Protein AF-A0A9W8HU88-F1 (afdb_monomer)

Organism: NCBI:txid2761395

Secondary structure (DSSP, 8-state):
----------THHHHHHHTSS-HHHHHHHHHHHHHHHHHHHHHHHHTHHHHHHHHH-TT-TTHHHHHHHHHHHHHHHT-HHHHHHHHHHHGGGS-TT---HHHHHHHHHHHHHHHHHHHHHTTS-----HHHHHHHHHHHHHHHHH---STTS---

Mean predicted aligned error: 11.02 Å

Nearest PDB structures (foldseek):
  8usb-assembly1_U  TM=8.976E-01  e=2.621E-11  Homo sapiens
  8amz-assembly1_N  TM=9.787E-01  e=2.052E-09  Spinacia oleracea
  9e8q-assembly1_U  TM=8.782E-01  e=1.592E-10  Homo sapiens
  9e8j-assembly1_U  TM=8.688E-01  e=3.925E-10  Homo sapiens
  7qyb-assembly1_U  TM=8.531E-01  e=2.772E-09  Homo sapiens

Sequence (156 aa):
MAVQVQTLTSATGLISLLNEEERELQFYGLSQLNAVADRFWAEISDSISRIEILYEDEGFQHRQLAALVASKIYFHLGEFDDALNFALGAGELFDLSDTSSYVQTVVNHAIDKYIELRSKSEEIEVAIDPRLETIVDRMFERCFETKDYAQVIGIS

Radius of gyration: 18.82 Å; Cα contacts (8 Å, |Δi|>4): 141; chains: 1; bounding box: 64×33×64 Å

Foldseek 3Di:
DDPPPPPCPALVVLLVLLVDPDLVSVVVSLVVLQVCCVPHLVVVVVVLVSLVVLLVPPPRPCSLSSLCSSLSSCVVVVNLVSSLVSLLSNPPVNPCVDPDPSSVVSLVVLVVVVVVQVVCCVVPVDDDDVSSVVSNVVNVVVVVVVPVPPPPPPDD

Solvent-accessible surface area (backbone atoms only — not comparable to full-atom values): 9034 Å² total; per-residue (Å²): 134,82,82,76,76,75,74,76,85,58,61,64,68,39,56,52,34,54,72,48,89,48,67,68,48,28,49,52,22,50,56,55,44,53,75,42,36,92,80,39,30,77,63,47,56,78,50,38,70,58,41,51,54,47,39,70,35,87,85,42,92,60,22,34,57,34,18,45,40,52,14,54,32,27,49,75,72,66,41,54,70,59,15,40,55,25,38,60,60,10,47,87,72,51,56,81,83,48,86,46,71,65,51,52,50,48,47,52,51,50,48,54,51,49,52,53,49,53,65,46,34,79,79,40,94,59,87,74,58,68,65,59,52,52,54,51,50,55,48,50,54,47,57,63,68,63,56,78,74,71,86,77,77,84,85,129

pLDDT: mean 74.81, std 13.41, range [35.22, 89.81]

Structure (mmCIF, N/CA/C/O backbone):
data_AF-A0A9W8HU88-F1
#
_entry.id   AF-A0A9W8HU88-F1
#
loop_
_atom_site.group_PDB
_atom_site.id
_atom_site.type_symbol
_atom_site.label_atom_id
_atom_site.label_alt_id
_atom_site.label_comp_id
_atom_site.label_asym_id
_atom_site.label_entity_id
_atom_site.label_seq_id
_atom_site.pdbx_PDB_ins_code
_atom_site.Cartn_x
_atom_site.Cartn_y
_atom_site.Cartn_z
_atom_site.occupancy
_atom_site.B_iso_or_equiv
_atom_site.auth_seq_id
_atom_site.auth_comp_id
_atom_site.auth_asym_id
_atom_site.auth_atom_id
_atom_site.pdbx_PDB_model_num
ATOM 1 N N . MET A 1 1 ? -37.547 14.204 0.153 1.00 35.81 1 MET A N 1
ATOM 2 C CA . MET A 1 1 ? -36.490 13.865 1.127 1.00 35.81 1 MET A CA 1
ATOM 3 C C . MET A 1 1 ? -35.168 14.036 0.405 1.00 35.81 1 MET A C 1
ATOM 5 O O . MET A 1 1 ? -34.902 13.274 -0.513 1.00 35.81 1 MET A O 1
ATOM 9 N N . ALA A 1 2 ? -34.437 15.115 0.684 1.00 35.22 2 ALA A N 1
ATOM 10 C CA . ALA A 1 2 ? -33.148 15.363 0.049 1.00 35.22 2 ALA A CA 1
ATOM 11 C C . ALA A 1 2 ? -32.118 14.437 0.702 1.00 35.22 2 ALA A C 1
ATOM 13 O O . ALA A 1 2 ? -31.879 14.542 1.903 1.00 35.22 2 ALA A O 1
ATOM 14 N N . VAL A 1 3 ? -31.568 13.502 -0.072 1.00 37.84 3 VAL A N 1
ATOM 15 C CA . VAL A 1 3 ? -30.403 12.719 0.342 1.00 37.84 3 VAL A CA 1
ATOM 16 C C . VAL A 1 3 ? -29.257 13.712 0.451 1.00 37.84 3 VAL A C 1
ATOM 18 O O . VAL A 1 3 ? -28.778 14.247 -0.547 1.00 37.84 3 VAL A O 1
ATOM 21 N N . GLN A 1 4 ? -28.907 14.039 1.687 1.00 39.78 4 GLN A N 1
ATOM 22 C CA . GLN A 1 4 ? -27.796 14.908 2.010 1.00 39.78 4 GLN A CA 1
ATOM 23 C C . GLN A 1 4 ? -26.535 14.151 1.599 1.00 39.78 4 GLN A C 1
ATOM 25 O O . GLN A 1 4 ? -26.112 13.217 2.274 1.00 39.78 4 GLN A O 1
ATOM 30 N N . VAL A 1 5 ? -25.991 14.504 0.435 1.00 42.47 5 VAL A N 1
ATOM 31 C CA . VAL A 1 5 ? -24.644 14.108 0.035 1.00 42.47 5 VAL A CA 1
ATOM 32 C C . VAL A 1 5 ? -23.746 14.691 1.114 1.00 42.47 5 VAL A C 1
ATOM 34 O O . VAL A 1 5 ? -23.526 15.901 1.145 1.00 42.47 5 VAL A O 1
ATOM 37 N N . GLN A 1 6 ? -23.338 13.863 2.076 1.00 44.72 6 GLN A N 1
ATOM 38 C CA . GLN A 1 6 ? -22.357 14.257 3.071 1.00 44.72 6 GLN A CA 1
ATOM 39 C C . GLN A 1 6 ? -21.085 14.570 2.292 1.00 44.72 6 GLN A C 1
ATOM 41 O O . GLN A 1 6 ? -20.344 13.680 1.882 1.00 44.72 6 GLN A O 1
ATOM 46 N N . THR A 1 7 ? -20.870 15.853 2.021 1.00 42.78 7 THR A N 1
ATOM 47 C CA . THR A 1 7 ? -19.558 16.394 1.707 1.00 42.78 7 THR A CA 1
ATOM 48 C C . THR A 1 7 ? -18.694 16.044 2.905 1.00 42.78 7 THR A C 1
ATOM 50 O O . THR A 1 7 ? -18.765 16.718 3.930 1.00 42.78 7 THR A O 1
ATOM 53 N N . LEU A 1 8 ? -17.984 14.921 2.825 1.00 49.38 8 LEU A N 1
ATOM 54 C CA . LEU A 1 8 ? -17.050 14.499 3.851 1.00 49.38 8 LEU A CA 1
ATOM 55 C C . LEU A 1 8 ? -15.961 15.578 3.890 1.00 49.38 8 LEU A C 1
ATOM 57 O O . LEU A 1 8 ? -15.096 15.618 3.024 1.00 49.38 8 LEU A O 1
ATOM 61 N N . THR A 1 9 ? -16.093 16.547 4.793 1.00 52.06 9 THR A N 1
ATOM 62 C CA . THR A 1 9 ? -15.166 17.681 4.913 1.00 52.06 9 THR A CA 1
ATOM 63 C C . THR A 1 9 ? -13.908 17.325 5.703 1.00 52.06 9 THR A C 1
ATOM 65 O O . THR A 1 9 ? -12.968 18.108 5.671 1.00 52.06 9 THR A O 1
ATOM 68 N N . SER A 1 10 ? -13.873 16.158 6.364 1.00 57.84 10 SER A N 1
ATOM 69 C CA . SER A 1 10 ? -12.701 15.635 7.082 1.00 57.84 10 SER A CA 1
ATOM 70 C C . SER A 1 10 ? -12.731 14.109 7.173 1.00 57.84 10 SER A C 1
ATOM 72 O O . SER A 1 10 ? -13.801 13.511 7.335 1.00 57.84 10 SER A O 1
ATOM 74 N N . ALA A 1 11 ? -11.555 13.480 7.145 1.00 65.50 11 ALA A N 1
ATOM 75 C CA . ALA A 1 11 ? -11.390 12.042 7.364 1.00 65.50 11 ALA A CA 1
ATOM 76 C C . ALA A 1 11 ? -11.499 11.663 8.853 1.00 65.50 11 ALA A C 1
ATOM 78 O O . ALA A 1 11 ? -11.738 10.500 9.173 1.00 65.50 11 ALA A O 1
ATOM 79 N N . THR A 1 12 ? -11.420 12.637 9.767 1.00 68.81 12 THR A N 1
ATOM 80 C CA . THR A 1 12 ? -11.477 12.445 11.231 1.00 68.81 12 THR A CA 1
ATOM 81 C C . THR A 1 12 ? -12.693 11.646 11.708 1.00 68.81 12 THR A C 1
ATOM 83 O O . THR A 1 12 ? -12.586 10.851 12.641 1.00 68.81 12 THR A O 1
ATOM 86 N N . GLY A 1 13 ? -13.853 11.822 11.064 1.00 73.75 13 GLY A N 1
ATOM 87 C CA . GLY A 1 13 ? -15.058 11.056 11.392 1.00 73.75 13 GLY A CA 1
ATOM 88 C C . GLY A 1 13 ? -14.918 9.571 11.054 1.00 73.75 13 GLY A C 1
ATOM 89 O O . GLY A 1 13 ? -15.317 8.727 11.847 1.00 73.75 13 GLY A O 1
ATOM 90 N N . LEU A 1 14 ? -14.285 9.248 9.921 1.00 74.25 14 LEU A N 1
ATOM 91 C CA . LEU A 1 14 ? -14.005 7.865 9.523 1.00 74.25 14 LEU A CA 1
ATOM 92 C C . LEU A 1 14 ? -12.881 7.251 10.361 1.00 74.25 14 LEU A C 1
ATOM 94 O O . LEU A 1 14 ? -12.971 6.092 10.746 1.00 74.25 14 LEU A O 1
ATOM 98 N N . ILE A 1 15 ? -11.861 8.041 10.702 1.00 77.12 15 ILE A N 1
ATOM 99 C CA . ILE A 1 15 ? -10.780 7.624 11.602 1.00 77.12 15 ILE A CA 1
ATOM 100 C C . ILE A 1 15 ? -11.331 7.322 13.001 1.00 77.12 15 ILE A C 1
ATOM 102 O O . ILE A 1 15 ? -10.909 6.364 13.639 1.00 77.12 15 ILE A O 1
ATOM 106 N N . SER A 1 16 ? -12.319 8.087 13.472 1.00 79.25 16 SER A N 1
ATOM 107 C CA . SER A 1 16 ? -12.980 7.801 14.751 1.00 79.25 16 SER A CA 1
ATOM 108 C C . SER A 1 16 ? -13.710 6.457 14.728 1.00 79.25 16 SER A C 1
ATOM 110 O O . SER A 1 16 ? -13.647 5.736 15.714 1.00 79.25 16 SER A O 1
ATOM 112 N N . LEU A 1 17 ? -14.310 6.073 13.593 1.00 76.44 17 LEU A N 1
ATOM 113 C CA . LEU A 1 17 ? -14.931 4.751 13.428 1.00 76.44 17 LEU A CA 1
ATOM 114 C C . LEU A 1 17 ? -13.908 3.605 13.474 1.00 76.44 17 LEU A C 1
ATOM 116 O O . LEU A 1 17 ? -14.264 2.500 13.868 1.00 76.44 17 LEU A O 1
ATOM 120 N N . LEU A 1 18 ? -12.641 3.856 13.122 1.00 74.62 18 LEU A N 1
ATOM 121 C CA . LEU A 1 18 ? -11.564 2.871 13.286 1.00 74.62 18 LEU A CA 1
ATOM 122 C C . LEU A 1 18 ? -11.178 2.643 14.757 1.00 74.62 18 LEU A C 1
ATOM 124 O O . LEU A 1 18 ? -10.555 1.629 15.058 1.00 74.62 18 LEU A O 1
ATOM 128 N N . ASN A 1 19 ? -11.493 3.579 15.662 1.00 75.62 19 ASN A N 1
ATOM 129 C CA . ASN A 1 19 ? -11.217 3.427 17.095 1.00 75.62 19 ASN A CA 1
ATOM 130 C C . ASN A 1 19 ? -12.311 2.638 17.835 1.00 75.62 19 ASN A C 1
ATOM 132 O O . ASN A 1 19 ? -12.098 2.272 18.989 1.00 75.62 19 ASN A O 1
ATOM 136 N N . GLU A 1 20 ? -13.459 2.388 17.204 1.00 79.88 20 GLU A N 1
ATOM 137 C CA . GLU A 1 20 ? -14.542 1.607 17.803 1.00 79.88 20 GLU A CA 1
ATOM 138 C C . GLU A 1 20 ? -14.181 0.110 17.845 1.00 79.88 20 GLU A C 1
ATOM 140 O O . GLU A 1 20 ? -13.462 -0.392 16.981 1.00 79.88 20 GLU A O 1
ATOM 145 N N . GLU A 1 21 ? -14.700 -0.628 18.833 1.00 71.38 21 GLU A N 1
ATOM 146 C CA . GLU A 1 21 ? -14.437 -2.072 18.998 1.00 71.38 21 GLU A CA 1
ATOM 147 C C . GLU A 1 21 ? -15.230 -2.958 18.011 1.00 71.38 21 GLU A C 1
ATOM 149 O O . GLU A 1 21 ? -14.938 -4.145 17.842 1.00 71.38 21 GLU A O 1
ATOM 154 N N . GLU A 1 22 ? -16.238 -2.402 17.333 1.00 80.12 22 GLU A N 1
ATOM 155 C CA . GLU A 1 22 ? -17.057 -3.129 16.361 1.00 80.12 22 GLU A CA 1
ATOM 156 C C . GLU A 1 22 ? -16.333 -3.324 15.021 1.00 80.12 22 GLU A C 1
ATOM 158 O O . GLU A 1 22 ? -16.116 -2.382 14.255 1.00 80.12 22 GLU A O 1
ATOM 163 N N . ARG A 1 23 ? -16.048 -4.587 14.670 1.00 79.69 23 ARG A N 1
ATOM 164 C CA . ARG A 1 23 ? -15.387 -4.942 13.398 1.00 79.69 23 ARG A CA 1
ATOM 165 C C . ARG A 1 23 ? -16.165 -4.500 12.154 1.00 79.69 23 ARG A C 1
ATOM 167 O O . ARG A 1 23 ? -15.552 -4.209 11.129 1.00 79.69 23 ARG A O 1
ATOM 174 N N . GLU A 1 24 ? -17.497 -4.449 12.222 1.00 79.94 24 GLU A N 1
ATOM 175 C CA . GLU A 1 24 ? -18.332 -3.981 11.105 1.00 79.94 24 GLU A CA 1
ATOM 176 C C . GLU A 1 24 ? -18.148 -2.475 10.854 1.00 79.94 24 GLU A C 1
ATOM 178 O O . GLU A 1 24 ? -18.047 -2.049 9.700 1.00 79.94 24 GLU A O 1
ATOM 183 N N . LEU A 1 25 ? -18.018 -1.675 11.920 1.00 80.25 25 LEU A N 1
ATOM 184 C CA . LEU A 1 25 ? -17.732 -0.241 11.823 1.00 80.25 25 LEU A CA 1
ATOM 185 C C . LEU A 1 25 ? -16.311 0.016 11.322 1.00 80.25 25 LEU A C 1
ATOM 187 O O . LEU A 1 25 ? -16.124 0.866 10.452 1.00 80.25 25 LEU A O 1
ATOM 191 N N . GLN A 1 26 ? -15.330 -0.757 11.795 1.00 80.94 26 GLN A N 1
ATOM 192 C CA . GLN A 1 26 ? -13.951 -0.689 11.302 1.00 80.94 26 GLN A CA 1
ATOM 193 C C . GLN A 1 26 ? -13.874 -1.000 9.802 1.00 80.94 26 GLN A C 1
ATOM 195 O O . GLN A 1 26 ? -13.218 -0.278 9.053 1.00 80.94 26 GLN A O 1
ATOM 200 N N . PHE A 1 27 ? -14.590 -2.029 9.335 1.00 82.06 27 PHE A N 1
ATOM 201 C CA . PHE A 1 27 ? -14.671 -2.353 7.911 1.00 82.06 27 PHE A CA 1
ATOM 202 C C . PHE A 1 27 ? -15.311 -1.224 7.098 1.00 82.06 27 PHE A C 1
ATOM 204 O O . PHE A 1 27 ? -14.772 -0.820 6.064 1.00 82.06 27 PHE A O 1
ATOM 211 N N . TYR A 1 28 ? -16.440 -0.686 7.565 1.00 82.44 28 TYR A N 1
ATOM 212 C CA . TYR A 1 28 ? -17.103 0.429 6.896 1.00 82.44 28 TYR A CA 1
ATOM 213 C C . TYR A 1 28 ? -16.201 1.671 6.846 1.00 82.44 28 TYR A C 1
ATOM 215 O O . TYR A 1 28 ? -16.076 2.304 5.797 1.00 82.44 28 TYR A O 1
ATOM 223 N N . GLY A 1 29 ? -15.512 1.974 7.950 1.00 83.62 29 GLY A N 1
ATOM 224 C CA . GLY A 1 29 ? -14.517 3.037 8.044 1.00 83.62 29 GLY A CA 1
ATOM 225 C C . GLY A 1 29 ? -13.382 2.850 7.040 1.00 83.62 29 GLY A C 1
ATOM 226 O O . GLY A 1 29 ? -13.104 3.765 6.272 1.00 83.62 29 GLY A O 1
ATOM 227 N N . LEU A 1 30 ? -12.787 1.655 6.974 1.00 83.38 30 LEU A N 1
ATOM 228 C CA . LEU A 1 30 ? -11.718 1.316 6.027 1.00 83.38 30 LEU A CA 1
ATOM 229 C C . LEU A 1 30 ? -12.164 1.416 4.563 1.00 83.38 30 LEU A C 1
ATOM 231 O O . LEU A 1 30 ? -11.444 1.969 3.734 1.00 83.38 30 LEU A O 1
ATOM 235 N N . SER A 1 31 ? -13.356 0.916 4.234 1.00 83.75 31 SER A N 1
ATOM 236 C CA . SER A 1 31 ? -13.905 0.986 2.875 1.00 83.75 31 SER A CA 1
ATOM 237 C C . SER A 1 31 ? -14.112 2.437 2.430 1.00 83.75 31 SER A C 1
ATOM 239 O O . SER A 1 31 ? -13.691 2.836 1.342 1.00 83.75 31 SER A O 1
ATOM 241 N N . GLN A 1 32 ? -14.675 3.264 3.314 1.00 83.62 32 GLN A N 1
ATOM 242 C CA . GLN A 1 32 ? -14.855 4.689 3.051 1.00 83.62 32 GLN A CA 1
ATOM 243 C C . GLN A 1 32 ? -13.516 5.431 2.990 1.00 83.62 32 GLN A C 1
ATOM 245 O O . GLN A 1 32 ? -13.343 6.291 2.128 1.00 83.62 32 GLN A O 1
ATOM 250 N N . LEU A 1 33 ? -12.548 5.071 3.840 1.00 84.06 33 LEU A N 1
ATOM 251 C CA . LEU A 1 33 ? -11.190 5.616 3.801 1.00 84.06 33 LEU A CA 1
ATOM 252 C C . LEU A 1 33 ? -10.498 5.305 2.479 1.00 84.06 33 LEU A C 1
ATOM 254 O O . LEU A 1 33 ? -9.904 6.204 1.898 1.00 84.06 33 LEU A O 1
ATOM 258 N N . ASN A 1 34 ? -10.643 4.092 1.945 1.00 85.06 34 ASN A N 1
ATOM 259 C CA . ASN A 1 34 ? -10.111 3.736 0.629 1.00 85.06 34 ASN A CA 1
ATOM 260 C C . ASN A 1 34 ? -10.662 4.633 -0.492 1.00 85.06 34 ASN A C 1
ATOM 262 O O . ASN A 1 34 ? -9.924 4.998 -1.405 1.00 85.06 34 ASN A O 1
ATOM 266 N N . ALA A 1 35 ? -11.943 5.006 -0.423 1.00 84.19 35 ALA A N 1
ATOM 267 C CA . ALA A 1 35 ? -12.579 5.868 -1.420 1.00 84.19 35 ALA A CA 1
ATOM 268 C C . ALA A 1 35 ? -12.118 7.333 -1.335 1.00 84.19 35 ALA A C 1
ATOM 270 O O . ALA A 1 35 ? -12.159 8.054 -2.332 1.00 84.19 35 ALA A O 1
ATOM 271 N N . VAL A 1 36 ? -11.698 7.785 -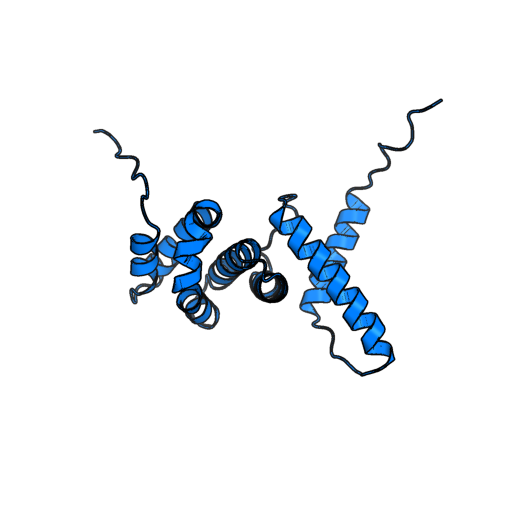0.150 1.00 84.00 36 VAL A N 1
ATOM 272 C CA . VAL A 1 36 ? -11.274 9.173 0.086 1.00 84.00 36 VAL A CA 1
ATOM 273 C C . VAL A 1 36 ? -9.761 9.330 0.282 1.00 84.00 36 VAL A C 1
ATOM 275 O O . VAL A 1 36 ? -9.291 10.457 0.456 1.00 84.00 36 VAL A O 1
ATOM 278 N N . ALA A 1 37 ? -9.002 8.232 0.198 1.00 83.25 37 ALA A N 1
ATOM 279 C CA . ALA A 1 37 ? -7.559 8.176 0.422 1.00 83.25 37 ALA A CA 1
ATOM 280 C C . ALA A 1 37 ? -6.797 9.178 -0.453 1.00 83.25 37 ALA A C 1
ATOM 282 O O . ALA A 1 37 ? -5.958 9.905 0.058 1.00 83.25 37 ALA A O 1
ATOM 283 N N . ASP A 1 38 ? -7.155 9.321 -1.731 1.00 82.06 38 ASP A N 1
ATOM 284 C CA . ASP A 1 38 ? -6.485 10.258 -2.645 1.00 82.06 38 ASP A CA 1
ATOM 285 C C . ASP A 1 38 ? -6.648 11.738 -2.264 1.00 82.06 38 ASP A C 1
ATOM 287 O O . ASP A 1 38 ? -5.825 12.572 -2.633 1.00 82.06 38 ASP A O 1
ATOM 291 N N . ARG A 1 39 ? -7.713 12.095 -1.536 1.00 83.31 39 ARG A N 1
ATOM 292 C CA . ARG A 1 39 ? -7.991 13.489 -1.143 1.00 83.31 39 ARG A CA 1
ATOM 293 C C . ARG A 1 39 ? -7.518 13.812 0.263 1.00 83.31 39 ARG A C 1
ATOM 295 O O . ARG A 1 39 ? -7.092 14.935 0.507 1.00 83.31 39 ARG A O 1
ATOM 302 N N . PHE A 1 40 ? -7.622 12.845 1.169 1.00 84.38 40 PHE A N 1
ATOM 303 C CA . PHE A 1 40 ? -7.343 13.027 2.590 1.00 84.38 40 PHE A CA 1
ATOM 304 C C . PHE A 1 40 ? -6.120 12.239 3.063 1.00 84.38 40 PHE A C 1
ATOM 306 O O . PHE A 1 40 ? -5.973 12.035 4.263 1.00 84.38 40 PHE A O 1
ATOM 313 N N . TRP A 1 41 ? -5.223 11.823 2.160 1.00 87.12 41 TRP A N 1
ATOM 314 C CA . TRP A 1 41 ? -4.006 11.080 2.513 1.00 87.12 41 TRP A CA 1
ATOM 315 C C . TRP A 1 41 ? -3.226 11.741 3.656 1.00 87.12 41 TRP A C 1
ATOM 317 O O . TRP A 1 41 ? -2.766 11.028 4.534 1.00 87.12 41 TRP A O 1
ATOM 327 N N . ALA A 1 42 ? -3.158 13.077 3.703 1.00 85.69 42 ALA A N 1
ATOM 328 C CA . ALA A 1 42 ? -2.445 13.823 4.743 1.00 85.69 42 ALA A CA 1
ATOM 329 C C . ALA A 1 42 ? -3.106 13.745 6.134 1.00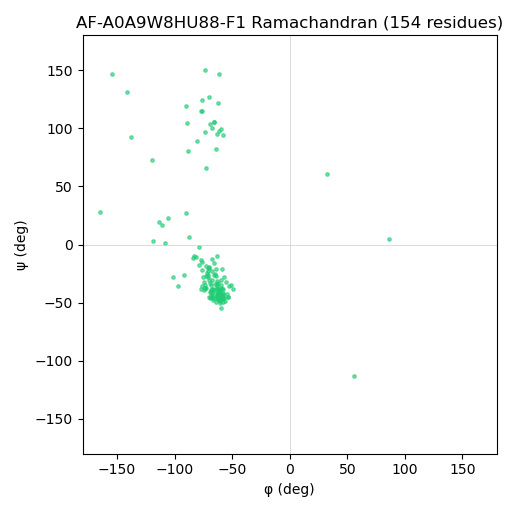 85.69 42 ALA A C 1
ATOM 331 O O . ALA A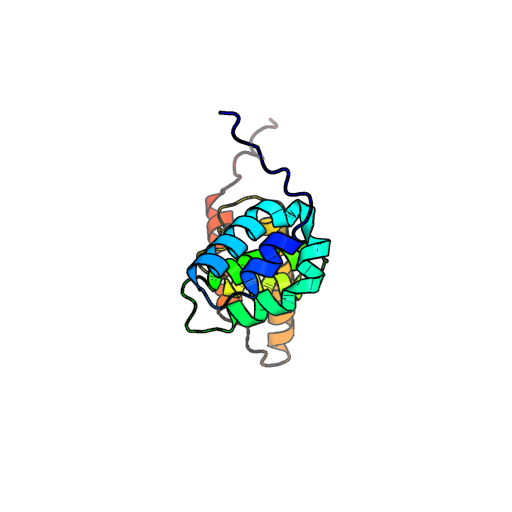 1 42 ? -2.421 13.767 7.152 1.00 85.69 42 ALA A O 1
ATOM 332 N N . GLU A 1 43 ? -4.439 13.656 6.202 1.00 84.38 43 GLU A N 1
ATOM 333 C CA . GLU A 1 43 ? -5.142 13.435 7.475 1.00 84.38 43 GLU A CA 1
ATOM 334 C C . GLU A 1 43 ? -5.038 11.968 7.900 1.00 84.38 43 GLU A C 1
ATOM 336 O O . GLU A 1 43 ? -4.880 11.665 9.079 1.00 84.38 43 GLU A O 1
ATOM 341 N N . ILE A 1 44 ? -5.123 11.045 6.938 1.00 84.12 44 ILE A N 1
ATOM 342 C CA . ILE A 1 44 ? -5.091 9.611 7.230 1.00 84.12 44 ILE A CA 1
ATOM 343 C C . ILE A 1 44 ? -3.670 9.165 7.589 1.00 84.12 44 ILE A C 1
ATOM 345 O O . ILE A 1 44 ? -3.521 8.296 8.442 1.00 84.12 44 ILE A O 1
ATOM 349 N N . SER A 1 45 ? -2.631 9.789 7.022 1.00 85.94 45 SER A N 1
ATOM 350 C CA . SER A 1 45 ? -1.232 9.515 7.365 1.00 85.94 45 SER A CA 1
ATOM 351 C C . SER A 1 45 ? -0.928 9.775 8.836 1.00 85.94 45 SER A C 1
ATOM 353 O O . SER A 1 45 ? -0.166 9.026 9.432 1.00 85.94 45 SER A O 1
ATOM 355 N N . ASP A 1 46 ? -1.561 10.782 9.446 1.00 85.75 46 ASP A N 1
ATOM 356 C CA . ASP A 1 46 ? -1.415 11.064 10.882 1.00 85.75 46 ASP A CA 1
ATOM 357 C C . ASP A 1 46 ? -1.952 9.909 11.751 1.00 85.75 46 ASP A C 1
ATOM 359 O O . ASP A 1 46 ? -1.482 9.656 12.855 1.00 85.75 46 ASP A O 1
ATOM 363 N N . SER A 1 47 ? -2.919 9.157 11.219 1.00 82.81 47 SER A N 1
ATOM 364 C CA . SER A 1 47 ? -3.556 8.013 11.877 1.00 82.81 47 SER A CA 1
ATOM 365 C C . SER A 1 47 ? -3.214 6.664 11.235 1.00 82.81 47 SER A C 1
ATOM 367 O O . SER A 1 47 ? -3.901 5.673 11.505 1.00 82.81 47 SER A O 1
ATOM 369 N N . ILE A 1 48 ? -2.159 6.585 10.412 1.00 85.12 48 ILE A N 1
ATOM 370 C CA . ILE A 1 48 ? -1.801 5.351 9.695 1.00 85.12 48 ILE A CA 1
ATOM 371 C C . ILE A 1 48 ? -1.445 4.220 10.656 1.00 85.12 48 ILE A C 1
ATOM 373 O O . ILE A 1 48 ? -1.852 3.086 10.428 1.00 85.12 48 ILE A O 1
ATOM 377 N N . SER A 1 49 ? -0.853 4.546 11.808 1.00 86.50 49 SER A N 1
ATOM 378 C CA . SER A 1 49 ? -0.532 3.575 12.858 1.00 86.50 49 SER A CA 1
ATOM 379 C C . SER A 1 49 ? -1.745 2.794 13.352 1.00 86.50 49 SER A C 1
ATOM 381 O O . SER A 1 49 ? -1.620 1.647 13.767 1.00 86.50 49 SER A O 1
ATOM 383 N N . ARG A 1 50 ? -2.955 3.365 13.282 1.00 83.62 50 ARG A N 1
ATOM 384 C CA . ARG A 1 50 ? -4.175 2.619 13.618 1.00 83.62 50 ARG A CA 1
ATOM 385 C C . ARG A 1 50 ? -4.523 1.586 12.546 1.00 83.62 50 ARG A C 1
ATOM 387 O O . ARG A 1 50 ? -4.990 0.503 12.882 1.00 83.62 50 ARG A O 1
ATOM 394 N N . ILE A 1 51 ? -4.300 1.925 11.279 1.00 85.06 51 ILE A N 1
ATOM 395 C CA . ILE A 1 51 ? -4.501 1.026 10.137 1.00 85.06 51 ILE A CA 1
ATOM 396 C C . ILE A 1 51 ? -3.484 -0.117 10.196 1.00 85.06 51 ILE A C 1
ATOM 398 O O . ILE A 1 51 ? -3.855 -1.259 9.943 1.00 85.06 51 ILE A O 1
ATOM 402 N N . GLU A 1 52 ? -2.244 0.170 10.596 1.00 85.44 52 GLU A N 1
ATOM 403 C CA . GLU A 1 52 ? -1.206 -0.843 10.821 1.00 85.44 52 GLU A CA 1
ATOM 404 C C . GLU A 1 52 ? -1.623 -1.837 11.910 1.00 85.44 52 GLU A C 1
ATOM 406 O O . GLU A 1 52 ? -1.642 -3.037 11.656 1.00 85.44 52 GLU A O 1
ATOM 411 N N . ILE A 1 53 ? -2.096 -1.351 13.065 1.00 85.62 53 ILE A N 1
ATOM 412 C CA . ILE A 1 53 ? -2.599 -2.218 14.146 1.00 85.62 53 ILE A CA 1
ATOM 413 C C . ILE A 1 53 ? -3.755 -3.108 13.657 1.00 85.62 53 ILE A C 1
ATOM 415 O O . ILE A 1 53 ? -3.815 -4.289 13.986 1.00 85.62 53 ILE A O 1
ATOM 419 N N . LEU A 1 54 ? -4.673 -2.557 12.853 1.00 82.94 54 LEU A N 1
ATOM 420 C CA . LEU A 1 54 ? -5.783 -3.319 12.262 1.00 82.94 54 LEU A CA 1
ATOM 421 C C . LEU A 1 54 ? -5.313 -4.353 11.231 1.00 82.94 54 LEU A C 1
ATOM 423 O O . LEU A 1 54 ? -5.966 -5.379 11.051 1.00 82.94 54 LEU A O 1
ATOM 427 N N . TYR A 1 55 ? -4.214 -4.082 10.530 1.00 84.19 55 TYR A N 1
ATOM 428 C CA . TYR A 1 55 ? -3.595 -5.028 9.607 1.00 84.19 55 TYR A CA 1
ATOM 429 C C . TYR A 1 55 ? -2.870 -6.162 10.347 1.00 84.19 55 TYR A C 1
ATOM 431 O O . TYR A 1 55 ? -2.936 -7.313 9.908 1.00 84.19 55 TYR A O 1
ATOM 439 N N . GLU A 1 56 ? -2.223 -5.856 11.472 1.00 83.00 56 GLU A N 1
ATOM 440 C CA . GLU A 1 56 ? -1.560 -6.835 12.340 1.00 83.00 56 GLU A CA 1
ATOM 441 C C . GLU A 1 56 ? -2.549 -7.740 13.093 1.00 83.00 56 GLU A C 1
ATOM 443 O O . GLU A 1 56 ? -2.180 -8.836 13.519 1.00 83.00 56 GLU A O 1
ATOM 448 N N . ASP A 1 57 ? -3.814 -7.333 13.228 1.00 83.00 57 ASP A N 1
ATOM 449 C CA . ASP A 1 57 ? -4.851 -8.153 13.851 1.00 83.00 57 ASP A CA 1
ATOM 450 C C . ASP A 1 57 ? -5.218 -9.365 12.970 1.00 83.00 57 ASP A C 1
ATOM 452 O O . ASP A 1 57 ? -5.944 -9.279 11.975 1.00 83.00 57 ASP A O 1
ATOM 456 N N . GLU A 1 58 ? -4.730 -10.547 13.358 1.00 72.50 58 GLU A N 1
ATOM 457 C CA . GLU A 1 58 ? -5.001 -11.808 12.655 1.00 72.50 58 GLU A CA 1
ATOM 458 C C . GLU A 1 58 ? -6.480 -12.241 12.703 1.00 72.50 58 GLU A C 1
ATOM 460 O O . GLU A 1 58 ? -6.900 -13.093 11.915 1.00 72.50 58 GLU A O 1
ATOM 465 N N . GLY A 1 59 ? -7.287 -11.664 13.599 1.00 69.19 59 GLY A N 1
ATOM 466 C CA . GLY A 1 59 ? -8.727 -11.900 13.705 1.00 69.19 59 GLY A CA 1
ATOM 467 C C . GLY A 1 59 ? -9.560 -11.063 12.731 1.00 69.19 59 GLY A C 1
ATOM 468 O O . GLY A 1 59 ? -10.764 -11.311 12.575 1.00 69.19 59 GLY A O 1
ATOM 469 N N . PHE A 1 60 ? -8.948 -10.090 12.056 1.00 71.31 60 PHE A N 1
ATOM 470 C CA . PHE A 1 60 ? -9.630 -9.200 11.133 1.00 71.31 60 PHE A CA 1
ATOM 471 C C . PHE A 1 60 ? -9.652 -9.781 9.712 1.00 71.31 60 PHE A C 1
ATOM 473 O O . PHE A 1 60 ? -8.678 -9.749 8.960 1.00 71.31 60 PHE A O 1
ATOM 480 N N . GLN A 1 61 ? -10.821 -10.287 9.305 1.00 68.81 61 GLN A N 1
ATOM 481 C CA . GLN A 1 61 ? -11.031 -10.884 7.976 1.00 68.81 61 GLN A CA 1
ATOM 482 C C . GLN A 1 61 ? -10.744 -9.916 6.814 1.00 68.81 61 GLN A C 1
ATOM 484 O O . GLN A 1 61 ? -10.484 -10.365 5.703 1.00 68.81 61 GLN A O 1
ATOM 489 N N . HIS A 1 62 ? -10.765 -8.602 7.061 1.00 73.94 62 HIS A N 1
ATOM 490 C CA . HIS A 1 62 ? -10.548 -7.566 6.048 1.00 73.94 62 HIS A CA 1
ATOM 491 C C . HIS A 1 62 ? -9.177 -6.886 6.152 1.00 73.94 62 HIS A C 1
ATOM 493 O O . HIS A 1 62 ? -9.000 -5.773 5.654 1.00 73.94 62 HIS A O 1
ATOM 499 N N . ARG A 1 63 ? -8.183 -7.549 6.759 1.00 80.81 63 ARG A N 1
ATOM 500 C CA . ARG A 1 63 ? -6.810 -7.028 6.880 1.00 80.81 63 ARG A CA 1
ATOM 501 C C . ARG A 1 63 ? -6.188 -6.649 5.536 1.00 80.81 63 ARG A C 1
ATOM 503 O O . ARG A 1 63 ? -5.451 -5.674 5.456 1.00 80.81 63 ARG A O 1
ATOM 510 N N . GLN A 1 64 ? -6.540 -7.353 4.456 1.00 83.69 64 GLN A N 1
ATOM 511 C CA . GLN A 1 64 ? -6.038 -7.008 3.124 1.00 83.69 64 GLN A CA 1
ATOM 512 C C . GLN A 1 64 ? -6.503 -5.610 2.682 1.00 83.69 64 GLN A C 1
ATOM 514 O O . GLN A 1 64 ? -5.793 -4.925 1.951 1.00 83.69 64 GLN A O 1
ATOM 519 N N . LEU A 1 65 ? -7.691 -5.172 3.118 1.00 84.38 65 LEU A N 1
ATOM 520 C CA . LEU A 1 65 ? -8.232 -3.858 2.771 1.00 84.38 65 LEU A CA 1
ATOM 521 C C . LEU A 1 65 ? -7.505 -2.758 3.552 1.00 84.38 65 LEU A C 1
ATOM 523 O O . LEU A 1 65 ? -7.175 -1.727 2.974 1.00 84.38 65 LEU A O 1
ATOM 527 N N . ALA A 1 66 ? -7.180 -3.008 4.825 1.00 86.25 66 ALA A N 1
ATOM 528 C CA . ALA A 1 66 ? -6.317 -2.129 5.615 1.00 86.25 66 ALA A CA 1
ATOM 529 C C . ALA A 1 66 ? -4.936 -1.965 4.963 1.00 86.25 66 ALA A C 1
ATOM 531 O O . ALA A 1 66 ? -4.484 -0.839 4.763 1.00 86.25 66 ALA A O 1
ATOM 532 N N . ALA A 1 67 ? -4.326 -3.071 4.530 1.00 87.62 67 ALA A N 1
ATOM 533 C CA . ALA A 1 67 ? -3.055 -3.057 3.813 1.00 87.62 67 ALA A CA 1
ATOM 534 C C . ALA A 1 67 ? -3.128 -2.254 2.500 1.00 87.62 67 ALA A C 1
ATOM 536 O O . ALA A 1 67 ? -2.249 -1.445 2.213 1.00 87.62 67 ALA A O 1
ATOM 537 N N . LEU A 1 68 ? -4.209 -2.402 1.725 1.00 86.69 68 LEU A N 1
ATOM 538 C CA . LEU A 1 68 ? -4.407 -1.630 0.495 1.00 86.69 68 LEU A CA 1
ATOM 539 C C . LEU A 1 68 ? -4.487 -0.119 0.772 1.00 86.69 68 LEU A C 1
ATOM 541 O O . LEU A 1 68 ? -3.886 0.678 0.052 1.00 86.69 68 LEU A O 1
ATOM 545 N N . VAL A 1 69 ? -5.229 0.278 1.809 1.00 88.31 69 VAL A N 1
ATOM 546 C CA . VAL A 1 69 ? -5.377 1.689 2.193 1.00 88.31 69 VAL A CA 1
ATOM 547 C C . VAL A 1 69 ? -4.051 2.258 2.686 1.00 88.31 69 VAL A C 1
ATOM 549 O O . VAL A 1 69 ? -3.658 3.330 2.229 1.00 88.31 69 VAL A O 1
ATOM 552 N N . ALA A 1 70 ? -3.341 1.534 3.556 1.00 89.56 70 ALA A N 1
ATOM 553 C CA . ALA A 1 70 ? -2.017 1.926 4.033 1.00 89.56 70 ALA A CA 1
ATOM 554 C C . ALA A 1 70 ? -1.051 2.130 2.858 1.00 89.56 70 ALA A C 1
ATOM 556 O O . ALA A 1 70 ? -0.443 3.190 2.734 1.00 89.56 70 ALA A O 1
ATOM 557 N N . SER A 1 71 ? -0.996 1.169 1.933 1.00 89.31 71 SER A N 1
ATOM 558 C CA . SER A 1 71 ? -0.127 1.234 0.758 1.00 89.31 71 SER A CA 1
ATOM 559 C C . SER A 1 71 ? -0.393 2.465 -0.121 1.00 89.31 71 SER A C 1
ATOM 561 O O . SER A 1 71 ? 0.542 3.164 -0.516 1.00 89.31 71 SER A O 1
ATOM 563 N N . LYS A 1 72 ? -1.666 2.818 -0.352 1.00 88.38 72 LYS A N 1
ATOM 564 C CA . LYS A 1 72 ? -2.031 4.050 -1.072 1.00 88.38 72 LYS A CA 1
ATOM 565 C C . LYS A 1 72 ? -1.577 5.321 -0.356 1.00 88.38 72 LYS A C 1
ATOM 567 O O . LYS A 1 72 ? -1.177 6.275 -1.015 1.00 88.38 72 LYS A O 1
ATOM 572 N N . ILE A 1 73 ? -1.657 5.364 0.972 1.00 89.81 73 ILE A N 1
ATOM 573 C CA . ILE A 1 73 ? -1.238 6.542 1.742 1.00 89.81 73 ILE A CA 1
ATOM 574 C C . ILE A 1 73 ? 0.283 6.686 1.698 1.00 89.81 73 ILE A C 1
ATOM 576 O O . ILE A 1 73 ? 0.767 7.778 1.416 1.00 89.81 73 ILE A O 1
ATOM 580 N N . TYR A 1 74 ? 1.029 5.595 1.894 1.00 89.50 74 TYR A N 1
ATOM 581 C CA . TYR A 1 74 ? 2.489 5.594 1.760 1.00 89.50 74 TYR A CA 1
ATOM 582 C C . TYR A 1 74 ? 2.946 6.005 0.360 1.00 89.50 74 TYR A C 1
ATOM 584 O O . TYR A 1 74 ? 3.887 6.785 0.225 1.00 89.50 74 TYR A O 1
ATOM 592 N N . PHE A 1 75 ? 2.219 5.587 -0.6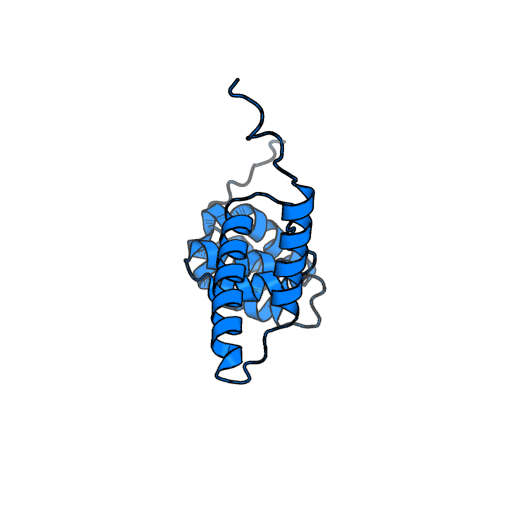79 1.00 89.12 75 PHE A N 1
ATOM 593 C CA . PHE A 1 75 ? 2.453 6.068 -2.037 1.00 89.12 75 PHE A CA 1
ATOM 594 C C . PHE A 1 75 ? 2.331 7.595 -2.149 1.00 89.12 75 PHE A C 1
ATOM 596 O O . PHE A 1 75 ? 3.192 8.232 -2.753 1.00 89.12 75 PHE A O 1
ATOM 603 N N . HIS A 1 76 ? 1.302 8.197 -1.544 1.00 87.19 76 HIS A N 1
ATOM 604 C CA . HIS A 1 76 ? 1.135 9.658 -1.531 1.00 87.19 76 HIS A CA 1
ATOM 605 C C . HIS A 1 76 ? 2.162 10.374 -0.641 1.00 87.19 76 HIS A C 1
ATOM 607 O O . HIS A 1 76 ? 2.526 11.512 -0.933 1.00 87.19 76 HIS A O 1
ATOM 613 N N . LEU A 1 77 ? 2.662 9.714 0.407 1.00 86.94 77 LEU A N 1
ATOM 614 C CA . LEU A 1 77 ? 3.756 10.214 1.249 1.00 86.94 77 LEU A CA 1
ATOM 615 C C . LEU A 1 77 ? 5.123 10.167 0.544 1.00 86.94 77 LEU A C 1
ATOM 617 O O . LEU A 1 77 ? 6.038 10.873 0.960 1.00 86.94 77 LEU A O 1
ATOM 621 N N . GLY A 1 78 ? 5.253 9.376 -0.527 1.00 85.69 78 GLY A N 1
ATOM 622 C CA . GLY A 1 78 ? 6.510 9.148 -1.244 1.00 85.69 78 GLY A CA 1
ATOM 623 C C . GLY A 1 78 ? 7.372 8.022 -0.663 1.00 85.69 78 GLY A C 1
ATOM 624 O O . GLY A 1 78 ? 8.466 7.778 -1.165 1.00 85.69 78 GLY A O 1
ATOM 625 N N . GLU A 1 79 ? 6.875 7.310 0.348 1.00 88.81 79 GLU A N 1
ATOM 626 C CA . GLU A 1 79 ? 7.548 6.168 0.972 1.00 88.81 79 GLU A CA 1
ATOM 627 C C . GLU A 1 79 ? 7.179 4.884 0.213 1.00 88.81 79 GLU A C 1
ATOM 629 O O . GLU A 1 79 ? 6.276 4.128 0.583 1.00 88.81 79 GLU A O 1
ATOM 634 N N . PHE A 1 80 ? 7.847 4.652 -0.917 1.00 86.25 80 PHE A N 1
A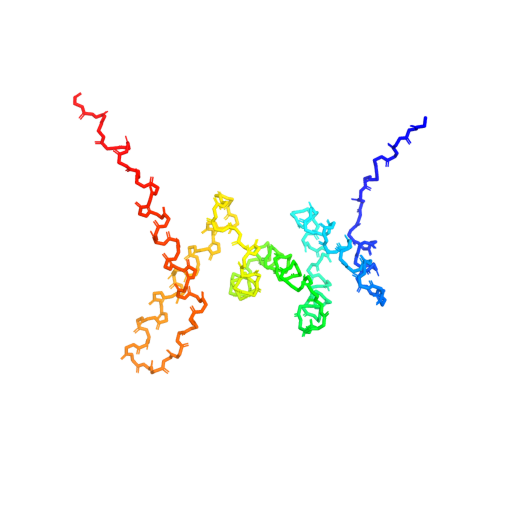TOM 635 C CA . PHE A 1 80 ? 7.521 3.533 -1.809 1.00 86.25 80 PHE A CA 1
ATOM 636 C C . PHE A 1 80 ? 7.892 2.159 -1.233 1.00 86.25 80 PHE A C 1
ATOM 638 O O . PHE A 1 80 ? 7.245 1.166 -1.571 1.00 86.25 80 PHE A O 1
ATOM 645 N N . ASP A 1 81 ? 8.887 2.097 -0.347 1.00 86.56 81 ASP A N 1
ATOM 646 C CA . ASP A 1 81 ? 9.307 0.871 0.330 1.00 86.56 81 ASP A CA 1
ATOM 647 C C . ASP A 1 81 ? 8.203 0.302 1.234 1.00 86.56 81 ASP A C 1
ATOM 649 O O . ASP A 1 81 ? 7.861 -0.881 1.130 1.00 86.56 81 ASP A O 1
ATOM 653 N N . ASP A 1 82 ? 7.610 1.150 2.077 1.00 87.06 82 ASP A N 1
ATOM 654 C CA . ASP A 1 82 ? 6.478 0.776 2.926 1.00 87.06 82 ASP A CA 1
ATOM 655 C C . ASP A 1 82 ? 5.231 0.524 2.084 1.00 87.06 82 ASP A C 1
ATOM 657 O O . ASP A 1 82 ? 4.545 -0.484 2.275 1.00 87.06 82 ASP A O 1
ATOM 661 N N . ALA A 1 83 ? 4.978 1.363 1.071 1.00 88.25 83 ALA A N 1
ATOM 662 C CA . ALA A 1 83 ? 3.881 1.138 0.136 1.00 88.25 83 ALA A CA 1
ATOM 663 C C . ALA A 1 83 ? 3.956 -0.263 -0.488 1.00 88.25 83 ALA A C 1
ATOM 665 O O . ALA A 1 83 ? 2.953 -0.979 -0.520 1.00 88.25 83 ALA A O 1
ATOM 666 N N . LEU A 1 84 ? 5.141 -0.695 -0.922 1.00 84.75 84 LEU A N 1
ATOM 667 C CA . LEU A 1 84 ? 5.361 -2.030 -1.463 1.00 84.75 84 LEU A CA 1
ATOM 668 C C . LEU A 1 84 ? 5.101 -3.124 -0.421 1.00 84.75 84 LEU A C 1
ATOM 670 O O . LEU A 1 84 ? 4.429 -4.106 -0.734 1.00 84.75 84 LEU A O 1
ATOM 674 N N . ASN A 1 85 ? 5.581 -2.966 0.813 1.00 87.00 85 ASN A N 1
ATOM 675 C CA . ASN A 1 85 ? 5.368 -3.951 1.877 1.00 87.00 85 ASN A CA 1
ATOM 676 C C . ASN A 1 85 ? 3.871 -4.162 2.164 1.00 87.00 85 ASN A C 1
ATOM 678 O O . ASN A 1 85 ? 3.371 -5.291 2.156 1.00 87.00 85 ASN A O 1
ATOM 682 N N . PHE A 1 86 ? 3.119 -3.069 2.292 1.00 87.06 86 PHE A N 1
ATOM 683 C CA . PHE A 1 86 ? 1.672 -3.132 2.478 1.00 87.06 86 PHE A CA 1
ATOM 684 C C . PHE A 1 86 ? 0.938 -3.638 1.226 1.00 87.06 86 PHE A C 1
ATOM 686 O O . PHE A 1 86 ? -0.020 -4.400 1.354 1.00 87.06 86 PHE A O 1
ATOM 693 N N . ALA A 1 87 ? 1.401 -3.320 0.013 1.00 85.94 87 ALA A N 1
ATOM 694 C CA . ALA A 1 87 ? 0.840 -3.886 -1.220 1.00 85.94 87 ALA A CA 1
ATOM 695 C C . ALA A 1 87 ? 1.013 -5.415 -1.270 1.00 85.94 87 ALA A C 1
ATOM 697 O O . ALA A 1 87 ? 0.073 -6.140 -1.600 1.00 85.94 87 ALA A O 1
ATOM 698 N N . LEU A 1 88 ? 2.180 -5.920 -0.857 1.00 81.75 88 LEU A N 1
ATOM 699 C CA . LEU A 1 88 ? 2.450 -7.354 -0.712 1.00 81.75 88 LEU A CA 1
ATOM 700 C C . LEU A 1 88 ? 1.551 -7.998 0.358 1.00 81.75 88 LEU A C 1
ATOM 702 O O . LEU A 1 88 ? 1.152 -9.155 0.211 1.00 81.75 88 LEU A O 1
ATOM 706 N N . GLY A 1 89 ? 1.216 -7.257 1.417 1.00 81.06 89 GLY A N 1
ATOM 707 C CA . GLY A 1 89 ? 0.268 -7.660 2.460 1.00 81.06 89 GLY A CA 1
ATOM 708 C C . GLY A 1 89 ? -1.195 -7.708 2.002 1.00 81.06 89 GLY A C 1
ATOM 709 O O . GLY A 1 89 ? -1.966 -8.544 2.478 1.00 81.06 89 GLY A O 1
ATOM 710 N N . ALA A 1 90 ? -1.576 -6.857 1.046 1.00 81.06 90 ALA A N 1
ATOM 711 C CA . ALA A 1 90 ? -2.918 -6.830 0.464 1.00 81.06 90 ALA A CA 1
ATOM 712 C C . ALA A 1 90 ? -3.195 -8.037 -0.454 1.00 81.06 90 ALA A C 1
ATOM 714 O O . ALA A 1 90 ? -4.353 -8.435 -0.616 1.00 81.06 90 ALA A O 1
ATOM 715 N N . GLY A 1 91 ? -2.149 -8.655 -1.014 1.00 76.94 91 GLY A N 1
ATOM 716 C CA . GLY A 1 91 ? -2.238 -9.900 -1.777 1.00 76.94 91 GLY A CA 1
ATOM 717 C C . GLY A 1 91 ? -3.224 -9.806 -2.943 1.00 76.94 91 GLY A C 1
ATOM 718 O O . GLY A 1 91 ? -3.001 -9.066 -3.892 1.00 76.94 91 GLY A O 1
ATOM 719 N N . GLU A 1 92 ? -4.325 -10.555 -2.870 1.00 72.69 92 GLU A N 1
ATOM 720 C CA . GLU A 1 92 ? -5.339 -10.630 -3.935 1.00 72.69 92 GLU A CA 1
ATOM 721 C C . GLU A 1 92 ? -6.167 -9.347 -4.114 1.00 72.69 92 GLU A C 1
ATOM 723 O O . GLU A 1 92 ? -6.754 -9.160 -5.175 1.00 72.69 92 GLU A O 1
ATOM 728 N N . LEU A 1 93 ? -6.214 -8.451 -3.119 1.00 75.12 93 LEU A N 1
ATOM 729 C CA . LEU A 1 93 ? -6.882 -7.149 -3.275 1.00 75.12 93 LEU A CA 1
ATOM 730 C C . LEU A 1 93 ? -6.034 -6.135 -4.048 1.00 75.12 93 LEU A C 1
ATOM 732 O O . LEU A 1 93 ? -6.566 -5.125 -4.513 1.00 75.12 93 LEU A O 1
ATOM 736 N N . PHE A 1 94 ? -4.727 -6.376 -4.165 1.00 77.19 94 PHE A N 1
ATOM 737 C CA . PHE A 1 94 ? -3.866 -5.572 -5.016 1.00 77.19 94 PHE A CA 1
ATOM 738 C C . PHE A 1 94 ? -4.029 -6.043 -6.459 1.00 77.19 94 PHE A C 1
ATOM 740 O O . PHE A 1 94 ? -3.349 -6.955 -6.933 1.00 77.19 94 PHE A O 1
ATOM 747 N N . ASP A 1 95 ? -4.991 -5.434 -7.144 1.00 73.00 95 ASP A N 1
ATOM 748 C CA . ASP A 1 95 ? -5.304 -5.782 -8.518 1.00 73.00 95 ASP A CA 1
ATOM 749 C C . ASP A 1 95 ? -4.206 -5.259 -9.457 1.00 73.00 95 ASP A C 1
ATOM 751 O O . ASP A 1 95 ? -4.194 -4.102 -9.877 1.00 73.00 95 ASP A O 1
ATOM 755 N N . LEU A 1 96 ? -3.265 -6.148 -9.790 1.00 70.19 96 LEU A N 1
ATOM 756 C CA . LEU A 1 96 ? -2.224 -5.911 -10.792 1.00 70.19 96 LEU A CA 1
ATOM 757 C C . LEU A 1 96 ? -2.806 -5.702 -12.192 1.00 70.19 96 LEU A C 1
ATOM 759 O O . LEU A 1 96 ? -2.050 -5.346 -13.097 1.00 70.19 96 LEU A O 1
ATOM 763 N N . SER A 1 97 ? -4.110 -5.957 -12.398 1.00 65.75 97 SER A N 1
ATOM 764 C CA . SER A 1 97 ? -4.788 -5.675 -13.658 1.00 65.75 97 SER A CA 1
ATOM 765 C C . SER A 1 97 ? -5.080 -4.175 -13.840 1.00 65.75 97 SER A C 1
ATOM 767 O O . SER A 1 97 ? -5.192 -3.675 -14.966 1.00 65.75 97 SER A O 1
ATOM 769 N N . ASP A 1 98 ? -5.121 -3.415 -12.754 1.00 68.44 98 ASP A N 1
ATOM 770 C CA . ASP A 1 98 ? -5.401 -1.993 -12.823 1.00 68.44 98 ASP A CA 1
ATOM 771 C C . ASP A 1 98 ? -4.165 -1.222 -13.322 1.00 68.44 98 ASP A C 1
ATOM 773 O O . ASP A 1 98 ? -3.064 -1.338 -12.786 1.00 68.44 98 ASP A O 1
ATOM 777 N N . THR A 1 99 ? -4.321 -0.447 -14.398 1.00 64.50 99 THR A N 1
ATOM 778 C CA . THR A 1 99 ? -3.247 0.393 -14.962 1.00 64.50 99 THR A CA 1
ATOM 779 C C . THR A 1 99 ? -3.229 1.792 -14.348 1.00 64.5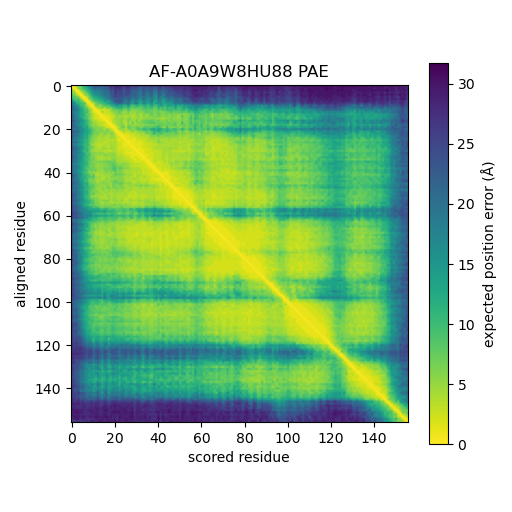0 99 THR A C 1
ATOM 781 O O . THR A 1 99 ? -2.833 2.756 -15.006 1.00 64.50 99 THR A O 1
ATOM 784 N N . SER A 1 100 ? -3.703 1.947 -13.113 1.00 78.38 100 SER A N 1
ATOM 785 C CA . SER A 1 100 ? -3.565 3.197 -12.377 1.00 78.38 100 SER A CA 1
ATOM 786 C C . SER A 1 100 ? -2.090 3.548 -12.169 1.00 78.38 100 SER A C 1
ATOM 788 O O . SER A 1 100 ? -1.236 2.680 -11.972 1.00 78.38 100 SER A O 1
ATOM 790 N N . SER A 1 101 ? -1.808 4.853 -12.164 1.00 80.25 101 SER A N 1
ATOM 791 C CA . SER A 1 101 ? -0.480 5.416 -11.886 1.00 80.25 101 SER A CA 1
ATOM 792 C C . SER A 1 101 ? 0.124 4.865 -10.586 1.00 80.25 101 SER A C 1
ATOM 794 O O . SER A 1 101 ? 1.324 4.602 -10.512 1.00 80.25 101 SER A O 1
ATOM 796 N N . TYR A 1 102 ? -0.724 4.616 -9.584 1.00 84.06 102 TYR A N 1
ATOM 797 C CA . TYR A 1 102 ? -0.341 3.985 -8.323 1.00 84.06 102 TYR A CA 1
ATOM 798 C C . TYR A 1 102 ? 0.253 2.584 -8.532 1.00 84.06 102 TYR A C 1
ATOM 800 O O . TYR A 1 102 ? 1.388 2.335 -8.132 1.00 84.06 102 TYR A O 1
ATOM 808 N N . VAL A 1 103 ? -0.474 1.688 -9.213 1.00 83.94 103 VAL A N 1
ATOM 809 C CA . VAL A 1 103 ? -0.032 0.302 -9.437 1.00 83.94 103 VAL A CA 1
ATOM 810 C C . VAL A 1 103 ? 1.239 0.284 -10.278 1.00 83.94 103 VAL A C 1
ATOM 812 O O . VAL A 1 103 ? 2.195 -0.396 -9.920 1.00 83.94 103 VAL A O 1
ATOM 815 N N . GLN A 1 104 ? 1.294 1.082 -11.347 1.00 82.31 104 GLN A N 1
ATOM 816 C CA . GLN A 1 104 ? 2.483 1.164 -12.197 1.00 82.31 104 GLN A CA 1
ATOM 817 C C . GLN A 1 104 ? 3.717 1.633 -11.421 1.00 82.31 104 GLN A C 1
ATOM 819 O O . GLN A 1 104 ? 4.782 1.040 -11.557 1.00 82.31 104 GLN A O 1
ATOM 824 N N . THR A 1 105 ? 3.584 2.665 -10.587 1.00 85.75 105 THR A N 1
ATOM 825 C CA . THR A 1 105 ? 4.718 3.202 -9.823 1.00 85.75 105 THR A CA 1
ATOM 826 C C . THR A 1 105 ? 5.184 2.226 -8.749 1.00 85.75 105 THR A C 1
ATOM 828 O O . THR A 1 105 ? 6.381 1.968 -8.649 1.00 85.75 105 THR A O 1
ATOM 831 N N . VAL A 1 106 ? 4.255 1.641 -7.983 1.00 85.31 106 VAL A N 1
ATOM 832 C CA . VAL A 1 106 ? 4.582 0.652 -6.943 1.00 85.31 106 VAL A CA 1
ATOM 833 C C . VAL A 1 106 ? 5.238 -0.583 -7.560 1.00 85.31 106 VAL A C 1
ATOM 835 O O . VAL A 1 106 ? 6.227 -1.075 -7.025 1.00 85.31 106 VAL A O 1
ATOM 838 N N . VAL A 1 107 ? 4.750 -1.058 -8.710 1.00 82.75 107 VAL A N 1
ATOM 839 C CA . VAL A 1 107 ? 5.359 -2.192 -9.421 1.00 82.75 107 VAL A CA 1
ATOM 840 C C . VAL A 1 107 ? 6.731 -1.839 -9.987 1.00 82.75 107 VAL A C 1
ATOM 842 O O . VAL A 1 107 ? 7.653 -2.631 -9.834 1.00 82.75 107 VAL A O 1
ATOM 845 N N . ASN A 1 108 ? 6.899 -0.679 -10.627 1.00 84.38 108 ASN A N 1
ATOM 846 C CA . ASN A 1 108 ? 8.208 -0.269 -11.145 1.00 84.38 108 ASN A CA 1
ATOM 847 C C . ASN A 1 108 ? 9.237 -0.215 -10.013 1.00 84.38 108 ASN A C 1
ATOM 849 O O . ASN A 1 108 ? 10.304 -0.812 -10.124 1.00 84.38 108 ASN A O 1
ATOM 853 N N . HIS A 1 109 ? 8.858 0.384 -8.883 1.00 87.12 109 HIS A N 1
ATOM 854 C CA . HIS A 1 109 ? 9.692 0.408 -7.690 1.00 87.12 109 HIS A CA 1
ATOM 855 C C . HIS A 1 109 ? 9.986 -1.003 -7.150 1.00 87.12 109 HIS A C 1
ATOM 857 O O . HIS A 1 109 ? 11.115 -1.297 -6.763 1.00 87.12 109 HIS A O 1
ATOM 863 N N . ALA A 1 110 ? 9.003 -1.910 -7.179 1.00 83.81 110 ALA A N 1
ATOM 864 C CA . ALA A 1 110 ? 9.189 -3.313 -6.809 1.00 83.81 110 ALA A CA 1
ATOM 865 C C . ALA A 1 110 ? 10.205 -4.031 -7.707 1.00 83.81 110 ALA A C 1
ATOM 867 O O . ALA A 1 110 ? 11.032 -4.793 -7.207 1.00 83.81 110 ALA A O 1
ATOM 868 N N . ILE A 1 111 ? 10.157 -3.784 -9.019 1.00 83.31 111 ILE A N 1
ATOM 869 C CA . ILE A 1 111 ? 11.091 -4.347 -10.000 1.00 83.31 111 ILE A CA 1
ATOM 870 C C . ILE A 1 111 ? 12.496 -3.792 -9.766 1.00 83.31 111 ILE A C 1
ATOM 872 O O . ILE A 1 111 ? 13.440 -4.577 -9.683 1.00 83.31 111 ILE A O 1
ATOM 876 N N . ASP A 1 112 ? 12.640 -2.474 -9.611 1.00 86.44 112 ASP A N 1
ATOM 877 C CA . ASP A 1 112 ? 13.931 -1.834 -9.333 1.00 86.44 112 ASP A CA 1
ATOM 878 C C . ASP A 1 112 ? 14.558 -2.408 -8.056 1.00 86.44 112 ASP A C 1
ATOM 880 O O . ASP A 1 112 ? 15.717 -2.834 -8.052 1.00 86.44 112 ASP A O 1
ATOM 884 N N . LYS A 1 113 ? 13.756 -2.529 -6.992 1.00 84.25 113 LYS A N 1
ATOM 885 C CA . LYS A 1 113 ? 14.187 -3.119 -5.724 1.00 84.25 113 LYS A CA 1
ATOM 886 C C . LYS A 1 113 ? 14.531 -4.602 -5.857 1.00 84.25 113 LYS A C 1
ATOM 888 O O . LYS A 1 113 ? 15.515 -5.053 -5.277 1.00 84.25 113 LYS A O 1
ATOM 893 N N . TYR A 1 114 ? 13.774 -5.366 -6.643 1.00 83.31 114 TYR A N 1
ATOM 894 C CA . TYR A 1 114 ? 14.082 -6.768 -6.931 1.00 83.31 114 TYR A CA 1
ATOM 895 C C . TYR A 1 114 ? 15.411 -6.920 -7.685 1.00 83.31 114 TYR A C 1
ATOM 897 O O . TYR A 1 114 ? 16.212 -7.787 -7.340 1.00 83.31 114 TYR A O 1
ATOM 905 N N . ILE A 1 115 ? 15.683 -6.071 -8.683 1.00 83.75 115 ILE A N 1
ATOM 906 C CA . ILE A 1 115 ? 16.950 -6.074 -9.432 1.00 83.75 115 ILE A 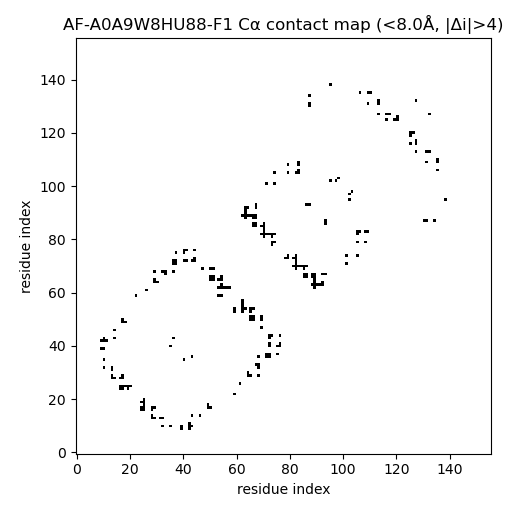CA 1
ATOM 907 C C . ILE A 1 115 ? 18.120 -5.743 -8.501 1.00 83.75 115 ILE A C 1
ATOM 909 O O . ILE A 1 115 ? 19.138 -6.438 -8.536 1.00 83.75 115 ILE A O 1
ATOM 913 N N . GLU A 1 116 ? 17.968 -4.732 -7.642 1.00 84.88 116 GLU A N 1
ATOM 914 C CA . GLU A 1 116 ? 18.988 -4.360 -6.658 1.00 84.88 116 GLU A CA 1
ATOM 915 C C . GLU A 1 116 ? 19.269 -5.512 -5.682 1.00 84.88 116 GLU A C 1
ATOM 917 O O . GLU A 1 116 ? 20.425 -5.892 -5.479 1.00 84.88 116 GLU A O 1
ATOM 922 N N . LEU A 1 117 ? 18.215 -6.126 -5.134 1.00 81.19 117 LEU A N 1
ATOM 923 C CA . LEU A 1 117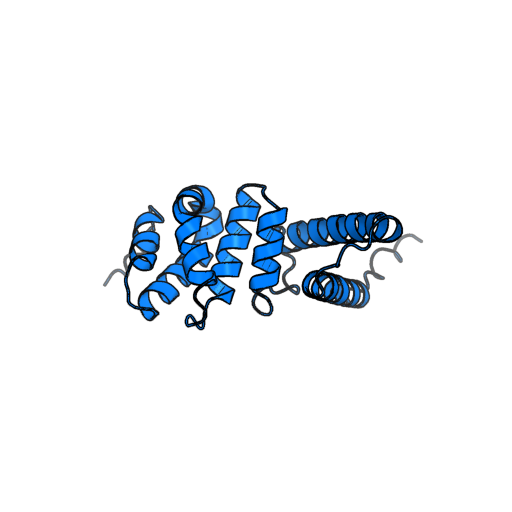 ? 18.330 -7.274 -4.235 1.00 81.19 117 LEU A CA 1
ATOM 924 C C . LEU A 1 117 ? 18.982 -8.470 -4.923 1.00 81.19 117 LEU A C 1
ATOM 926 O O . LEU A 1 117 ? 19.828 -9.116 -4.317 1.00 81.19 117 LEU A O 1
ATOM 930 N N . ARG A 1 118 ? 18.643 -8.751 -6.183 1.00 79.19 118 ARG A N 1
ATOM 931 C CA . ARG A 1 118 ? 19.227 -9.861 -6.942 1.00 79.19 118 ARG A CA 1
ATOM 932 C C . ARG A 1 118 ? 20.707 -9.638 -7.234 1.00 79.19 118 ARG A C 1
ATOM 934 O O . ARG A 1 118 ? 21.494 -10.556 -7.033 1.00 79.19 118 ARG A O 1
ATOM 941 N N . SER A 1 119 ? 21.089 -8.425 -7.639 1.00 78.94 119 SER A N 1
ATOM 942 C CA . SER A 1 119 ? 22.496 -8.063 -7.848 1.00 78.94 119 SER A CA 1
ATOM 943 C C . SER A 1 119 ? 23.298 -8.181 -6.553 1.00 78.94 119 SER A C 1
ATOM 945 O O . SER A 1 119 ? 24.430 -8.649 -6.565 1.00 78.94 119 SER A O 1
ATOM 947 N N . LYS A 1 120 ? 22.702 -7.792 -5.422 1.00 74.75 120 LYS A N 1
ATOM 948 C CA . LYS A 1 120 ? 23.321 -7.901 -4.098 1.00 74.75 120 LYS A CA 1
ATOM 949 C C . LYS A 1 120 ? 23.322 -9.334 -3.568 1.00 74.75 120 LYS A C 1
ATOM 951 O O . LYS A 1 120 ? 24.212 -9.696 -2.804 1.00 74.75 120 LYS A O 1
ATOM 956 N N . SER A 1 121 ? 22.354 -10.147 -3.993 1.00 62.50 121 SER A N 1
ATOM 957 C CA . SER A 1 121 ? 22.223 -11.547 -3.598 1.00 62.50 121 SER A CA 1
ATOM 958 C C . SER A 1 121 ? 23.352 -12.427 -4.144 1.00 62.50 121 SER A C 1
ATOM 960 O O . SER A 1 121 ? 23.623 -13.484 -3.578 1.00 62.50 121 SER A O 1
ATOM 962 N N . GLU A 1 122 ? 24.012 -12.008 -5.228 1.00 60.25 122 GLU A N 1
ATOM 963 C CA . GLU A 1 122 ? 25.233 -12.658 -5.726 1.00 60.25 122 GLU A CA 1
ATOM 964 C C . GLU A 1 122 ? 26.445 -12.408 -4.808 1.00 60.25 122 GLU A C 1
ATOM 966 O O . GLU A 1 122 ? 27.381 -13.207 -4.798 1.00 60.25 122 GLU A O 1
ATOM 971 N N . GLU A 1 123 ? 26.424 -11.341 -4.001 1.00 58.41 123 GLU A N 1
ATOM 972 C CA . GLU A 1 123 ? 27.499 -10.981 -3.065 1.00 58.41 123 GLU A CA 1
ATOM 973 C C . GLU A 1 123 ? 27.198 -11.374 -1.604 1.00 58.41 123 GLU A C 1
ATOM 975 O O . GLU A 1 123 ? 28.119 -11.621 -0.824 1.00 58.41 123 GLU A O 1
ATOM 980 N N . ILE A 1 124 ? 25.923 -11.432 -1.210 1.00 54.59 124 ILE A N 1
ATOM 981 C CA . ILE A 1 124 ? 25.444 -11.715 0.152 1.00 54.59 124 ILE A CA 1
ATOM 982 C C . ILE A 1 124 ? 24.198 -12.594 0.014 1.00 54.59 124 ILE A C 1
ATOM 984 O O . ILE A 1 124 ? 23.315 -12.222 -0.737 1.00 54.59 124 ILE A O 1
ATOM 988 N N . GLU A 1 125 ? 24.058 -13.710 0.736 1.00 53.00 125 GLU A N 1
ATOM 989 C CA . GLU A 1 125 ? 22.798 -14.482 0.765 1.00 53.00 125 GLU A CA 1
ATOM 990 C C . GLU A 1 125 ? 21.662 -13.644 1.389 1.00 53.00 125 GLU A C 1
ATOM 992 O O . GLU A 1 125 ? 21.365 -13.734 2.580 1.00 53.00 125 GLU A O 1
ATOM 997 N N . VAL A 1 126 ? 21.043 -12.772 0.594 1.00 58.00 126 VAL A N 1
ATOM 998 C CA . VAL A 1 126 ? 19.874 -11.990 0.984 1.00 58.00 126 VAL A CA 1
ATOM 999 C C . VAL A 1 126 ? 18.648 -12.807 0.607 1.00 58.00 126 VAL A C 1
ATOM 1001 O O . VAL A 1 126 ? 18.441 -13.136 -0.559 1.00 58.00 126 VAL A O 1
ATOM 1004 N N . ALA A 1 127 ? 17.833 -13.151 1.601 1.00 58.78 127 ALA A N 1
ATOM 1005 C CA . ALA A 1 127 ? 16.560 -13.813 1.365 1.00 58.78 127 ALA A CA 1
ATOM 1006 C C . ALA A 1 127 ? 15.633 -12.851 0.608 1.00 58.78 127 ALA A C 1
ATOM 1008 O O . ALA A 1 127 ? 15.140 -11.879 1.175 1.00 58.78 127 ALA A O 1
ATOM 1009 N N . ILE A 1 128 ? 15.436 -13.102 -0.685 1.00 66.00 128 ILE A N 1
ATOM 1010 C CA . ILE A 1 128 ? 14.435 -12.399 -1.486 1.00 66.00 128 ILE A CA 1
ATOM 1011 C C . ILE A 1 128 ? 13.059 -12.861 -1.005 1.00 66.00 128 ILE A C 1
ATOM 1013 O O . ILE A 1 128 ? 12.787 -14.062 -0.944 1.00 66.00 128 ILE A O 1
ATOM 1017 N N . ASP A 1 129 ? 12.185 -11.916 -0.663 1.00 69.44 129 ASP A N 1
ATOM 1018 C CA . ASP A 1 129 ? 10.826 -12.242 -0.252 1.00 69.44 129 ASP A CA 1
ATOM 1019 C C . ASP A 1 129 ? 10.060 -12.924 -1.403 1.00 69.44 129 ASP A C 1
ATOM 1021 O O . ASP A 1 129 ? 9.862 -12.317 -2.461 1.00 69.44 129 ASP A O 1
ATOM 1025 N N . PRO A 1 130 ? 9.534 -14.150 -1.214 1.00 71.94 130 PRO A N 1
ATOM 1026 C CA . PRO A 1 130 ? 8.845 -14.893 -2.276 1.00 71.94 130 PRO A CA 1
ATOM 1027 C C . PRO A 1 130 ? 7.561 -14.197 -2.753 1.00 71.94 130 PRO A C 1
ATOM 1029 O O . PRO A 1 130 ? 7.084 -14.428 -3.865 1.00 71.94 130 PRO A O 1
ATOM 1032 N N . ARG A 1 131 ? 6.995 -13.309 -1.927 1.00 71.75 131 ARG A N 1
ATOM 1033 C CA . ARG A 1 131 ? 5.845 -12.472 -2.295 1.00 71.75 131 ARG A CA 1
ATOM 1034 C C . ARG A 1 131 ? 6.216 -11.432 -3.349 1.00 71.75 131 ARG A C 1
ATOM 1036 O O . ARG A 1 131 ? 5.431 -11.207 -4.266 1.00 71.75 131 ARG A O 1
ATOM 1043 N N . LEU A 1 132 ? 7.402 -10.831 -3.226 1.00 71.81 132 LEU A N 1
ATOM 1044 C CA . LEU A 1 132 ? 7.906 -9.847 -4.182 1.00 71.81 132 LEU A CA 1
ATOM 1045 C C . LEU A 1 132 ? 8.131 -10.511 -5.538 1.00 71.81 132 LEU A C 1
ATOM 1047 O O . LEU A 1 132 ? 7.655 -10.011 -6.553 1.00 71.81 132 LEU A O 1
ATOM 1051 N N . GLU A 1 133 ? 8.771 -11.682 -5.527 1.00 76.81 133 GLU A N 1
ATOM 1052 C CA . GLU A 1 133 ? 8.990 -12.480 -6.731 1.00 76.81 133 GLU A CA 1
ATOM 1053 C C . GLU A 1 133 ? 7.667 -12.851 -7.409 1.00 76.81 133 GLU A C 1
ATOM 1055 O O . GLU A 1 133 ? 7.524 -12.645 -8.606 1.00 76.81 133 GLU A O 1
ATOM 1060 N N . THR A 1 134 ? 6.656 -13.280 -6.645 1.00 75.19 134 THR A N 1
ATOM 1061 C CA . THR A 1 134 ? 5.333 -13.624 -7.200 1.00 75.19 134 THR A CA 1
ATOM 1062 C C . THR A 1 134 ? 4.647 -12.429 -7.875 1.00 75.19 134 THR A C 1
ATOM 1064 O O . THR A 1 134 ? 4.016 -12.597 -8.916 1.00 75.19 134 THR A O 1
ATOM 1067 N N . ILE A 1 135 ? 4.732 -11.221 -7.300 1.00 76.69 135 ILE A N 1
ATOM 1068 C CA . ILE A 1 135 ? 4.142 -10.018 -7.913 1.00 76.69 135 ILE A CA 1
ATOM 1069 C C . ILE A 1 135 ? 4.880 -9.645 -9.198 1.00 76.69 135 ILE A C 1
ATOM 1071 O O . ILE A 1 135 ? 4.240 -9.344 -10.207 1.00 76.69 135 ILE A O 1
ATOM 1075 N N . VAL A 1 136 ? 6.212 -9.668 -9.157 1.00 74.56 136 VAL A N 1
ATOM 1076 C CA . VAL A 1 136 ? 7.057 -9.353 -10.309 1.00 74.56 136 VAL A CA 1
ATOM 1077 C C . VAL A 1 136 ? 6.815 -10.362 -11.434 1.00 74.56 136 VAL A C 1
ATOM 1079 O O . VAL A 1 136 ? 6.597 -9.945 -12.567 1.00 74.56 136 VAL A O 1
ATOM 1082 N N . ASP A 1 137 ? 6.754 -11.659 -11.127 1.00 77.81 137 ASP A N 1
ATOM 1083 C CA . ASP A 1 137 ? 6.490 -12.733 -12.093 1.00 77.81 137 ASP A CA 1
ATOM 1084 C C . ASP A 1 137 ? 5.103 -12.589 -12.740 1.00 77.81 137 ASP A C 1
ATOM 1086 O O . ASP A 1 137 ? 5.001 -12.529 -13.965 1.00 77.81 137 ASP A O 1
ATOM 1090 N N . ARG A 1 138 ? 4.051 -12.347 -11.939 1.00 76.00 138 ARG A N 1
ATOM 1091 C CA . ARG A 1 138 ? 2.699 -12.046 -12.452 1.00 76.00 138 ARG A CA 1
ATOM 1092 C C . ARG A 1 138 ? 2.668 -10.812 -13.355 1.00 76.00 138 ARG A C 1
ATOM 1094 O O . ARG A 1 138 ? 1.929 -10.787 -14.340 1.00 76.00 138 ARG A O 1
ATOM 1101 N N . MET A 1 139 ? 3.439 -9.770 -13.036 1.00 72.94 139 MET A N 1
ATOM 1102 C CA . MET A 1 139 ? 3.536 -8.584 -13.895 1.00 72.94 139 MET A CA 1
ATOM 1103 C C . MET A 1 139 ? 4.348 -8.841 -15.160 1.00 72.94 139 MET A C 1
ATOM 1105 O O . MET A 1 139 ? 3.984 -8.320 -16.214 1.00 72.94 139 MET A O 1
ATOM 1109 N N . PHE A 1 140 ? 5.396 -9.665 -15.101 1.00 70.06 140 PHE A N 1
ATOM 1110 C CA . PHE A 1 140 ? 6.092 -10.130 -16.296 1.00 70.06 140 PHE A CA 1
ATOM 1111 C C . PHE A 1 140 ? 5.138 -10.911 -17.199 1.00 70.06 140 PHE A C 1
ATOM 1113 O O . PHE A 1 140 ? 5.022 -10.549 -18.369 1.00 70.06 140 PHE A O 1
ATOM 1120 N N . GLU A 1 141 ? 4.403 -11.897 -16.677 1.00 73.31 141 GLU A N 1
ATOM 1121 C CA . GLU A 1 141 ? 3.385 -12.649 -17.428 1.00 73.31 141 GLU A CA 1
ATOM 1122 C C . GLU A 1 141 ? 2.361 -11.713 -18.076 1.00 73.31 141 GLU A C 1
ATOM 1124 O O . GLU A 1 141 ? 2.084 -11.815 -19.273 1.00 73.31 141 GLU A O 1
ATOM 1129 N N . ARG A 1 142 ? 1.876 -10.718 -17.328 1.00 68.31 142 ARG A N 1
ATOM 1130 C CA . ARG A 1 142 ? 0.930 -9.733 -17.851 1.00 68.31 142 ARG A CA 1
ATOM 1131 C C . ARG A 1 142 ? 1.536 -8.832 -18.924 1.00 68.31 142 ARG A C 1
ATOM 1133 O O . ARG A 1 142 ? 0.877 -8.547 -19.922 1.00 68.31 142 ARG A O 1
ATOM 1140 N N . CYS A 1 143 ? 2.771 -8.372 -18.753 1.00 63.19 143 CYS A N 1
ATOM 1141 C CA . CYS A 1 143 ? 3.492 -7.600 -19.766 1.00 63.19 143 CYS A CA 1
ATOM 1142 C C . CYS A 1 143 ? 3.689 -8.439 -21.042 1.00 63.19 143 CYS A C 1
ATOM 1144 O O . CYS A 1 143 ? 3.463 -7.955 -22.154 1.00 63.19 143 CYS A O 1
ATOM 1146 N N . PHE A 1 144 ? 3.994 -9.732 -20.880 1.00 63.12 144 PHE A N 1
ATOM 1147 C CA . PHE A 1 144 ? 4.064 -10.705 -21.969 1.00 63.12 144 PHE A CA 1
ATOM 1148 C C . PHE A 1 144 ? 2.714 -10.945 -22.650 1.00 63.12 144 PHE A C 1
ATOM 1150 O O . PHE A 1 144 ? 2.710 -11.161 -23.859 1.00 63.12 144 PHE A O 1
ATOM 1157 N N . GLU A 1 145 ? 1.590 -10.902 -21.932 1.00 64.19 145 GLU A N 1
ATOM 1158 C CA . GLU A 1 145 ? 0.237 -10.991 -22.503 1.00 64.19 145 GLU A CA 1
ATOM 1159 C C . GLU A 1 145 ? -0.214 -9.696 -23.176 1.00 64.19 145 GLU A C 1
ATOM 1161 O O . GLU A 1 145 ? -0.878 -9.743 -24.210 1.00 64.19 145 GLU A O 1
ATOM 1166 N N . THR A 1 146 ? 0.172 -8.542 -22.627 1.00 56.62 146 THR A N 1
ATOM 1167 C CA . THR A 1 146 ? -0.228 -7.230 -23.154 1.00 56.62 146 THR A CA 1
ATOM 1168 C C . THR A 1 146 ? 0.404 -6.957 -24.516 1.00 56.62 146 THR A C 1
ATOM 1170 O O . THR A 1 146 ? -0.087 -6.068 -25.204 1.00 56.62 146 THR A O 1
ATOM 1173 N N . LYS A 1 147 ? 1.405 -7.760 -24.943 1.00 52.88 147 LYS A N 1
ATOM 1174 C CA . LYS A 1 147 ? 1.788 -7.982 -26.352 1.00 52.88 147 LYS A CA 1
ATOM 1175 C C . LYS A 1 147 ? 1.554 -6.731 -27.202 1.00 52.88 147 LYS A C 1
ATOM 1177 O O . LYS A 1 147 ? 0.777 -6.769 -28.158 1.00 52.88 147 LYS A O 1
ATOM 1182 N N . ASP A 1 148 ? 2.226 -5.629 -26.864 1.00 48.84 148 ASP A N 1
ATOM 1183 C CA . ASP A 1 148 ? 2.206 -4.409 -27.672 1.00 48.84 148 ASP A CA 1
ATOM 1184 C C . ASP A 1 148 ? 3.050 -4.646 -28.939 1.00 48.84 148 ASP A C 1
ATOM 1186 O O . ASP A 1 148 ? 4.140 -4.125 -29.139 1.00 48.84 148 ASP A O 1
ATOM 1190 N N . TYR A 1 149 ? 2.570 -5.552 -29.792 1.00 50.31 149 TYR A N 1
ATOM 1191 C CA . TYR A 1 149 ? 3.054 -5.773 -31.152 1.00 50.31 149 TYR A CA 1
ATOM 1192 C C . TYR A 1 149 ? 2.330 -4.840 -32.135 1.00 50.31 149 TYR A C 1
ATOM 1194 O O . TYR A 1 149 ? 2.506 -4.968 -33.346 1.00 50.31 149 TYR A O 1
ATOM 1202 N N . ALA A 1 150 ? 1.508 -3.908 -31.638 1.00 47.16 150 ALA A N 1
ATOM 1203 C CA . ALA A 1 150 ? 0.743 -2.982 -32.462 1.00 47.16 150 ALA A CA 1
ATOM 1204 C C . ALA A 1 150 ? 1.483 -1.658 -32.719 1.00 47.16 150 ALA A C 1
ATOM 1206 O O . ALA A 1 150 ? 1.260 -1.057 -33.769 1.00 47.16 150 ALA A O 1
ATOM 1207 N N . GLN A 1 151 ? 2.401 -1.215 -31.850 1.00 49.41 151 GLN A N 1
ATOM 1208 C CA . GLN A 1 151 ? 3.116 0.053 -32.068 1.00 49.41 151 GLN A CA 1
ATOM 1209 C C . GLN A 1 151 ? 4.273 0.023 -33.087 1.00 49.41 151 GLN A C 1
ATOM 1211 O O . GLN A 1 151 ? 4.845 1.076 -33.359 1.00 49.41 151 GLN A O 1
ATOM 1216 N N . VAL A 1 152 ? 4.621 -1.116 -33.705 1.00 50.56 152 VAL A N 1
ATOM 1217 C CA . VAL A 1 152 ? 5.838 -1.207 -34.555 1.00 50.56 152 VAL A CA 1
ATOM 1218 C C . VAL A 1 152 ? 5.584 -1.564 -36.030 1.00 50.56 152 VAL A C 1
ATOM 1220 O O . VAL A 1 152 ? 6.524 -1.629 -36.816 1.00 50.56 152 VAL A O 1
ATOM 1223 N N . ILE A 1 153 ? 4.340 -1.705 -36.497 1.00 53.44 153 ILE A N 1
ATOM 1224 C CA . ILE A 1 153 ? 4.080 -1.987 -37.926 1.00 53.44 153 ILE A CA 1
ATOM 1225 C C . ILE A 1 153 ? 3.231 -0.868 -38.528 1.00 53.44 153 ILE A C 1
ATOM 1227 O O . ILE A 1 153 ? 2.037 -1.019 -38.764 1.00 53.44 153 ILE A O 1
ATOM 1231 N N . GLY A 1 154 ? 3.850 0.295 -38.735 1.00 54.84 154 GLY A N 1
ATOM 1232 C CA . GLY A 1 154 ? 3.137 1.473 -39.225 1.00 54.84 154 GLY A CA 1
ATOM 1233 C C . GLY A 1 154 ? 4.002 2.608 -39.759 1.00 54.84 154 GLY A C 1
ATOM 1234 O O . GLY A 1 154 ? 3.569 3.750 -39.698 1.00 54.84 154 GLY A O 1
ATOM 1235 N N . ILE A 1 155 ? 5.201 2.323 -40.272 1.00 49.09 155 ILE A N 1
ATOM 1236 C CA . ILE A 1 155 ? 5.906 3.219 -41.199 1.00 49.09 155 ILE A CA 1
ATOM 1237 C C . ILE A 1 155 ? 6.530 2.369 -42.310 1.00 49.09 155 ILE A C 1
ATOM 1239 O O . ILE A 1 155 ? 7.612 1.805 -42.171 1.00 49.09 155 ILE A O 1
ATOM 1243 N N . SER A 1 156 ? 5.780 2.220 -43.398 1.00 47.47 156 SER A N 1
ATOM 1244 C CA . SER A 1 156 ? 6.290 1.899 -44.734 1.00 47.47 156 SER A CA 1
ATOM 1245 C C . SER A 1 156 ? 6.086 3.121 -45.614 1.00 47.47 156 SER A C 1
ATOM 1247 O O . SER A 1 156 ? 5.042 3.787 -45.422 1.00 47.47 156 SER A O 1
#

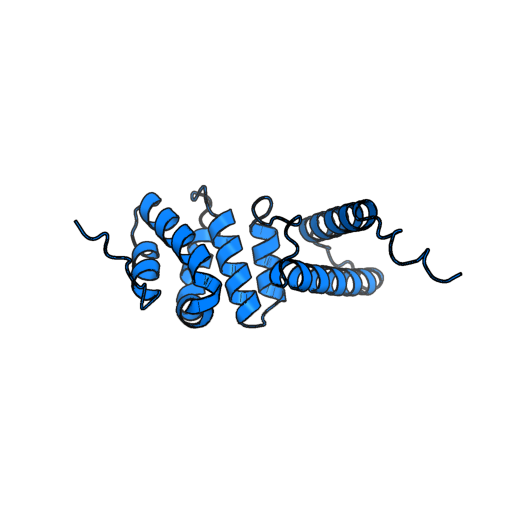InterPro domains:
  IPR048570 26S proteasome non-ATPase regulatory subunit 1/RPN2, N-terminal domain [PF21505] (9-156)